Protein AF-A0A5K1BZA3-F1 (afdb_monomer_lite)

Foldseek 3Di:
DWDDDPQAIEDEDEPVCPVVCVVPDDPRYDYDYPPPGDDPVVVVVD

InterPro domains:
  IPR029149 Creatinase/Aminopeptidase P/Spt16, N-terminal [G3DSA:3.40.350.10] (1-46)
  IPR050422 Xaa-Pro aminopeptidase P [PTHR43763] (1-45)

Secondary structure (DSSP, 8-state):
-EEE-SS-EEEEE-GGGHHHHHHHS-TTEEEEETTTSPPTHHHHT-

Organism: NCBI:txid210225

pLDDT: mean 95.18, std 6.16, range [58.12, 98.31]

Structure (mmCIF, N/CA/C/O backbone):
data_AF-A0A5K1BZA3-F1
#
_entry.id   AF-A0A5K1BZA3-F1
#
loop_
_atom_site.group_PDB
_atom_site.id
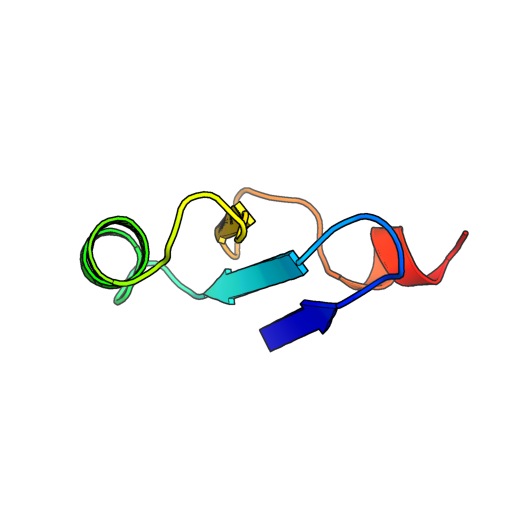_atom_site.type_symbol
_atom_site.label_atom_id
_atom_site.label_alt_id
_atom_site.label_comp_id
_atom_site.label_asym_id
_atom_site.label_entity_id
_atom_site.label_seq_id
_atom_site.pdbx_PDB_ins_code
_atom_site.Cartn_x
_atom_site.Cartn_y
_atom_site.Cartn_z
_atom_site.occupancy
_atom_site.B_iso_or_equiv
_atom_site.auth_seq_id
_atom_site.auth_comp_id
_atom_site.auth_asym_id
_atom_site.auth_atom_id
_atom_site.pdbx_PDB_model_num
ATOM 1 N N . LEU A 1 1 ? -3.759 1.401 -8.347 1.00 95.75 1 LEU A N 1
ATOM 2 C CA . LEU A 1 1 ? -3.548 -0.033 -8.662 1.00 95.75 1 LEU A CA 1
ATOM 3 C C . LEU A 1 1 ? -3.581 -0.821 -7.362 1.00 95.75 1 LEU A C 1
ATOM 5 O O . LEU A 1 1 ? -3.000 -0.339 -6.403 1.00 95.75 1 LEU A O 1
ATOM 9 N N . ALA A 1 2 ? -4.233 -1.982 -7.316 1.00 97.06 2 ALA A N 1
ATOM 10 C CA . ALA A 1 2 ? -4.248 -2.844 -6.134 1.00 97.06 2 ALA A CA 1
ATOM 11 C C . ALA A 1 2 ? -3.548 -4.177 -6.431 1.00 97.06 2 ALA A C 1
ATOM 13 O O . ALA A 1 2 ? -3.779 -4.753 -7.492 1.00 97.06 2 ALA A O 1
ATOM 14 N N . LEU A 1 3 ? -2.730 -4.660 -5.495 1.00 97.19 3 LEU A N 1
ATOM 15 C CA . LEU A 1 3 ? -2.155 -6.005 -5.504 1.00 97.19 3 LEU A CA 1
ATOM 16 C C . LEU A 1 3 ? -2.566 -6.705 -4.215 1.00 97.19 3 LEU A C 1
ATOM 18 O O . LEU A 1 3 ? -2.353 -6.176 -3.128 1.00 97.19 3 LEU A O 1
ATOM 22 N N . VAL A 1 4 ? -3.145 -7.892 -4.344 1.00 96.50 4 VAL A N 1
ATOM 23 C CA . VAL A 1 4 ? -3.485 -8.746 -3.207 1.00 96.50 4 VAL A CA 1
ATOM 24 C C . VAL A 1 4 ? -2.721 -10.042 -3.378 1.00 96.50 4 VAL A C 1
ATOM 26 O O . VAL A 1 4 ? -2.856 -10.716 -4.398 1.00 96.50 4 VAL A O 1
ATOM 29 N N . THR A 1 5 ? -1.906 -10.369 -2.387 1.00 95.25 5 THR A N 1
ATOM 30 C CA . THR A 1 5 ? -1.190 -11.639 -2.303 1.00 95.25 5 THR A CA 1
ATOM 31 C C . THR A 1 5 ? -1.778 -12.465 -1.162 1.00 95.25 5 THR A C 1
ATOM 33 O O . THR A 1 5 ? -2.689 -12.028 -0.456 1.00 95.25 5 THR A O 1
ATOM 36 N N . MET A 1 6 ? -1.251 -13.670 -0.951 1.00 95.56 6 MET A N 1
ATOM 37 C CA . MET A 1 6 ? -1.632 -14.483 0.210 1.00 95.56 6 MET A CA 1
ATOM 38 C C . MET A 1 6 ? -1.265 -13.815 1.545 1.00 95.56 6 MET A C 1
ATOM 40 O O . MET A 1 6 ? -1.861 -14.144 2.569 1.00 95.56 6 MET A O 1
ATOM 44 N N . ASN A 1 7 ? -0.308 -12.881 1.536 1.00 94.38 7 ASN A N 1
ATOM 45 C CA . ASN A 1 7 ? 0.304 -12.349 2.750 1.00 94.38 7 ASN A CA 1
ATOM 46 C C . ASN A 1 7 ? -0.027 -10.871 2.984 1.00 94.38 7 ASN A C 1
ATOM 48 O O . ASN A 1 7 ? -0.024 -10.426 4.130 1.00 94.38 7 ASN A O 1
ATOM 52 N N . GLU A 1 8 ? -0.306 -10.101 1.930 1.00 95.62 8 GLU A N 1
ATOM 53 C CA . GLU A 1 8 ? -0.506 -8.656 2.040 1.00 95.62 8 GLU A CA 1
ATOM 54 C C . GLU A 1 8 ? -1.447 -8.084 0.973 1.00 95.62 8 GLU A C 1
ATOM 56 O O . GLU A 1 8 ? -1.688 -8.687 -0.075 1.00 95.62 8 GLU A O 1
ATOM 61 N N . ALA A 1 9 ? -1.965 -6.885 1.248 1.00 97.75 9 ALA A N 1
ATOM 62 C CA . ALA A 1 9 ? -2.759 -6.098 0.316 1.00 97.75 9 ALA A CA 1
ATOM 63 C C . ALA A 1 9 ? -2.140 -4.702 0.167 1.00 97.75 9 ALA A C 1
ATOM 65 O O . ALA A 1 9 ? -1.970 -3.974 1.145 1.00 97.75 9 ALA A O 1
ATOM 66 N N . LEU A 1 10 ? -1.798 -4.329 -1.062 1.00 97.81 10 LEU A N 1
ATOM 67 C CA . LEU A 1 10 ? -1.081 -3.103 -1.406 1.00 97.81 10 LEU A CA 1
ATOM 68 C C . LEU A 1 10 ? -1.944 -2.252 -2.344 1.00 97.81 10 LEU A C 1
ATOM 70 O O . LEU A 1 10 ? -2.505 -2.774 -3.310 1.00 97.81 10 LEU A O 1
ATOM 74 N N . LEU A 1 11 ? -2.033 -0.942 -2.100 1.00 98.31 11 LEU A N 1
ATOM 75 C CA . LEU A 1 11 ? -2.726 0.005 -2.981 1.00 98.31 11 LEU A CA 1
ATOM 76 C C . LEU A 1 11 ? -1.794 1.142 -3.404 1.00 98.31 11 LEU A C 1
ATOM 78 O O . LEU A 1 11 ? -1.466 1.999 -2.593 1.00 98.31 11 LEU A O 1
ATOM 82 N N . TRP A 1 12 ? -1.452 1.211 -4.690 1.00 98.12 12 TRP A N 1
ATOM 83 C CA . TRP A 1 12 ? -0.765 2.355 -5.293 1.00 98.12 12 TRP A CA 1
ATOM 84 C C . TRP A 1 12 ? -1.748 3.430 -5.733 1.00 98.12 12 TRP A C 1
ATOM 86 O O . TRP A 1 12 ? -2.693 3.144 -6.479 1.00 98.12 12 TRP A O 1
ATOM 96 N N . THR A 1 13 ? -1.471 4.673 -5.354 1.00 97.88 13 THR A N 1
ATOM 97 C CA . THR A 1 13 ? -2.185 5.855 -5.846 1.00 97.88 13 THR A CA 1
ATOM 98 C C . THR A 1 13 ? -1.239 7.039 -6.033 1.00 97.88 13 THR A C 1
ATOM 100 O O . THR A 1 13 ? -0.112 7.016 -5.546 1.00 97.88 13 THR A O 1
ATOM 103 N N . ASP A 1 14 ? -1.679 8.068 -6.753 1.00 97.25 14 ASP A N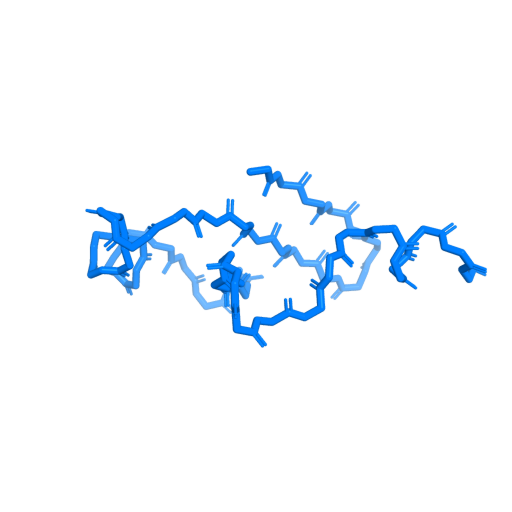 1
ATOM 104 C CA . ASP A 1 14 ? -0.959 9.336 -6.875 1.00 97.25 14 ASP A CA 1
ATOM 105 C C . ASP A 1 14 ? -1.309 10.322 -5.742 1.00 97.25 14 ASP A C 1
ATOM 107 O O . ASP A 1 14 ? -2.248 10.103 -4.965 1.00 97.25 14 ASP A O 1
ATOM 111 N N . GLY A 1 15 ? -0.564 11.431 -5.682 1.00 96.56 15 GLY A N 1
ATOM 112 C CA . GLY A 1 15 ? -0.618 12.414 -4.598 1.00 96.56 15 GLY A CA 1
ATOM 113 C C . GLY A 1 15 ? -1.988 13.016 -4.301 1.00 96.56 15 GLY A C 1
ATOM 114 O O . GLY A 1 15 ? -2.246 13.384 -3.154 1.00 96.56 15 GLY A O 1
ATOM 115 N N . ARG A 1 16 ? -2.904 13.044 -5.276 1.00 97.75 16 ARG A N 1
ATOM 116 C CA . ARG A 1 16 ? -4.269 13.566 -5.088 1.00 97.75 16 ARG A CA 1
ATOM 117 C C . ARG A 1 16 ? -5.066 12.779 -4.049 1.00 97.75 16 ARG A C 1
ATOM 119 O O . ARG A 1 16 ? -5.995 13.324 -3.462 1.00 97.75 16 ARG A O 1
ATOM 126 N N . TYR A 1 17 ? -4.699 11.521 -3.804 1.00 97.81 17 TYR A N 1
ATOM 127 C CA . TYR A 1 17 ? -5.472 10.609 -2.964 1.00 97.81 17 TYR A CA 1
ATOM 128 C C . TYR A 1 17 ? -4.746 10.155 -1.696 1.00 97.81 17 TYR A C 1
ATOM 130 O O . TYR A 1 17 ? -5.314 9.367 -0.950 1.00 97.81 17 TYR A O 1
ATOM 138 N N . PHE A 1 18 ? -3.532 10.629 -1.397 1.00 95.94 18 PHE A N 1
ATOM 139 C CA . PHE A 1 18 ? -2.773 10.143 -0.233 1.00 95.94 18 PHE A CA 1
ATOM 140 C C . PHE A 1 18 ? -3.520 10.315 1.093 1.00 95.94 18 PHE A C 1
ATOM 142 O O . PHE A 1 18 ? -3.641 9.362 1.862 1.00 95.94 18 PHE A O 1
ATOM 149 N N . LEU A 1 19 ? -4.055 11.514 1.344 1.00 97.25 19 LEU A N 1
ATOM 150 C CA . LEU A 1 19 ? -4.808 11.794 2.566 1.00 97.25 19 LEU A CA 1
ATOM 151 C C . LEU A 1 19 ? -6.081 10.947 2.632 1.00 97.25 19 LEU A C 1
ATOM 153 O O . LEU A 1 19 ? -6.331 10.288 3.638 1.00 97.25 19 LEU A O 1
ATOM 157 N N . GLN A 1 20 ? -6.844 10.912 1.541 1.00 98.25 20 GLN A N 1
ATOM 158 C CA . GLN A 1 20 ? -8.080 10.142 1.478 1.00 98.25 20 GLN A CA 1
ATOM 159 C C . GLN A 1 20 ? -7.822 8.643 1.692 1.00 98.25 20 GLN A C 1
ATOM 161 O O . GLN A 1 20 ? -8.490 8.014 2.507 1.00 98.25 20 GLN A O 1
ATOM 166 N N . ALA A 1 21 ? -6.826 8.077 1.010 1.00 97.50 21 ALA A N 1
ATOM 167 C CA . ALA A 1 21 ? -6.473 6.670 1.129 1.00 97.50 21 ALA A CA 1
ATOM 168 C C . ALA A 1 21 ? -6.008 6.323 2.550 1.00 97.50 21 ALA A C 1
ATOM 170 O O . ALA A 1 21 ? -6.428 5.301 3.079 1.00 97.50 21 ALA A O 1
ATOM 171 N N . SER A 1 22 ? -5.235 7.195 3.211 1.00 95.50 22 SER A N 1
ATOM 172 C CA . SER A 1 22 ? -4.829 6.977 4.609 1.00 95.50 22 SER A CA 1
ATOM 173 C C . SER A 1 22 ? -5.994 6.958 5.606 1.00 95.50 22 SER A C 1
ATOM 175 O 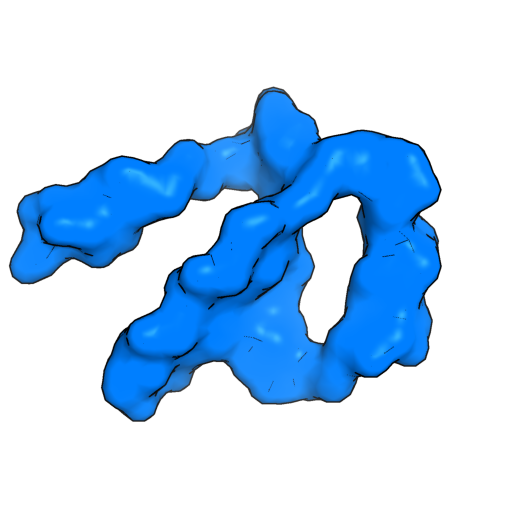O . SER A 1 22 ? -5.870 6.356 6.665 1.00 95.50 22 SER A O 1
ATOM 177 N N . GLN A 1 23 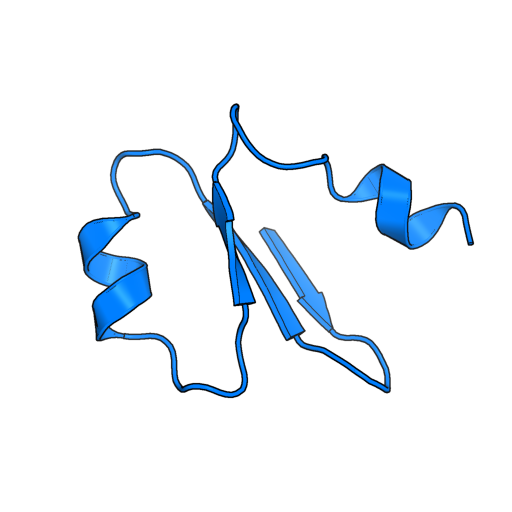? -7.120 7.598 5.277 1.00 97.44 23 GLN A N 1
ATOM 178 C CA . GLN A 1 23 ? -8.310 7.646 6.134 1.00 97.44 23 GLN A CA 1
ATOM 179 C C . GLN A 1 23 ? -9.320 6.538 5.819 1.00 97.44 23 GLN A C 1
ATOM 181 O O . GLN A 1 23 ? -10.081 6.134 6.693 1.00 97.44 23 GLN A O 1
ATOM 186 N N . GLN A 1 24 ? -9.371 6.084 4.565 1.00 98.00 24 GLN A N 1
ATOM 187 C CA . GLN A 1 24 ? -10.373 5.124 4.092 1.00 98.00 24 GLN A CA 1
ATOM 188 C C . GLN A 1 24 ? -9.874 3.677 4.097 1.00 98.00 24 GLN A C 1
ATOM 190 O O . GLN A 1 24 ? -10.687 2.753 4.138 1.00 98.00 24 GLN A O 1
ATOM 195 N N . LEU A 1 25 ? -8.559 3.459 4.041 1.00 97.31 25 LEU A N 1
ATOM 196 C CA . LEU A 1 25 ? -7.988 2.120 4.100 1.00 97.31 25 LEU A CA 1
ATOM 197 C C . LEU A 1 25 ? -7.942 1.606 5.538 1.00 97.31 25 LEU A C 1
ATOM 199 O O . LEU A 1 25 ? -7.462 2.277 6.447 1.00 97.31 25 LEU A O 1
ATOM 203 N N . SER A 1 26 ? -8.400 0.370 5.732 1.00 96.69 26 SER A N 1
ATOM 204 C CA . SER A 1 26 ? -8.157 -0.364 6.975 1.00 96.69 26 SER A CA 1
ATOM 205 C C . SER A 1 26 ? -6.677 -0.728 7.112 1.00 96.69 26 SER A C 1
ATOM 207 O O . SER A 1 26 ? -6.002 -0.898 6.099 1.00 96.69 26 SER A O 1
ATOM 209 N N . GLU A 1 27 ? -6.231 -1.049 8.325 1.00 94.81 27 GLU A N 1
ATOM 210 C CA . GLU A 1 27 ? -4.854 -1.483 8.633 1.00 94.81 27 GLU A CA 1
ATOM 211 C C . GLU A 1 27 ? -4.356 -2.699 7.828 1.00 94.81 27 GLU A C 1
ATOM 213 O O . GLU A 1 27 ? -3.155 -2.915 7.707 1.00 94.81 27 GLU A O 1
ATOM 218 N N . ARG A 1 28 ? -5.264 -3.494 7.244 1.00 96.56 28 ARG A N 1
ATOM 219 C CA . ARG A 1 28 ? -4.915 -4.623 6.361 1.00 96.56 28 ARG A CA 1
ATOM 220 C C . ARG A 1 28 ? -4.293 -4.195 5.031 1.00 96.56 28 ARG A C 1
ATOM 222 O O . ARG A 1 28 ? -3.717 -5.033 4.345 1.00 96.56 28 ARG A O 1
ATOM 229 N N . TRP A 1 29 ? -4.465 -2.933 4.646 1.00 98.06 29 TRP A N 1
ATOM 230 C CA . TRP A 1 29 ? -3.954 -2.389 3.398 1.00 98.06 29 TRP A CA 1
ATOM 231 C C . TRP A 1 29 ? -2.733 -1.521 3.651 1.00 98.06 29 TRP A C 1
ATOM 233 O O . TRP A 1 29 ? -2.748 -0.622 4.491 1.00 98.06 29 TRP A O 1
ATOM 243 N N . LYS A 1 30 ? -1.703 -1.729 2.839 1.00 97.81 30 LYS A N 1
ATOM 244 C CA . LYS A 1 30 ? -0.547 -0.849 2.762 1.00 97.81 30 LYS A CA 1
ATOM 245 C C . LYS A 1 30 ? -0.725 0.126 1.601 1.00 97.81 30 LYS A C 1
ATOM 247 O O . LYS A 1 30 ? -0.820 -0.274 0.441 1.00 97.81 30 LYS A O 1
ATOM 252 N N . LEU A 1 31 ? -0.780 1.416 1.922 1.00 97.94 31 LEU A N 1
ATOM 253 C CA . LEU A 1 31 ? -0.786 2.486 0.928 1.00 97.94 31 LEU A CA 1
ATOM 254 C C . LEU A 1 31 ? 0.619 2.657 0.340 1.00 97.94 31 LEU A C 1
ATOM 256 O O . LEU A 1 31 ? 1.575 2.841 1.086 1.00 97.94 31 LEU A O 1
ATOM 260 N N . MET A 1 32 ? 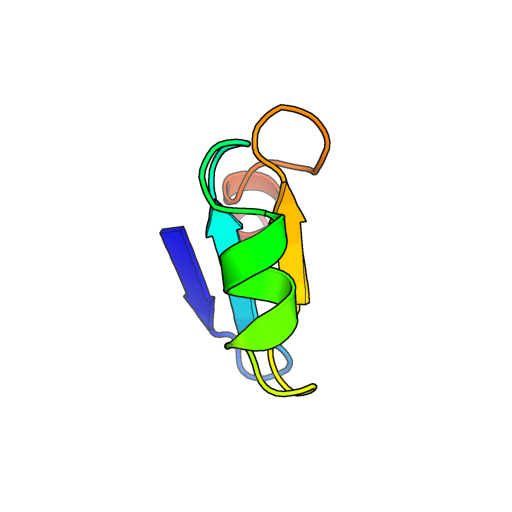0.707 2.640 -0.986 1.00 98.00 32 MET A N 1
ATOM 261 C CA . MET A 1 32 ? 1.924 2.820 -1.772 1.00 98.00 32 MET A CA 1
ATOM 262 C C . MET A 1 32 ? 1.816 4.127 -2.580 1.00 98.00 32 MET A C 1
ATOM 264 O O . MET A 1 32 ? 0.811 4.382 -3.255 1.00 98.00 32 MET A O 1
ATOM 268 N N . ARG A 1 33 ? 2.827 4.989 -2.511 1.00 97.38 33 ARG A N 1
ATOM 269 C CA . ARG A 1 33 ? 2.843 6.329 -3.112 1.00 97.38 33 ARG A CA 1
ATOM 270 C C . ARG A 1 33 ? 3.540 6.306 -4.467 1.00 97.38 33 ARG A C 1
ATOM 272 O O . ARG A 1 33 ? 4.744 6.083 -4.557 1.00 97.38 33 ARG A O 1
ATOM 279 N N . ILE A 1 34 ? 2.791 6.555 -5.541 1.00 97.06 34 ILE A N 1
ATOM 280 C CA . ILE A 1 34 ? 3.361 6.623 -6.894 1.00 97.06 34 ILE A CA 1
ATOM 281 C C . ILE A 1 34 ? 4.376 7.773 -6.962 1.00 97.06 34 ILE A C 1
ATOM 283 O O . ILE A 1 34 ? 4.039 8.913 -6.651 1.00 97.06 34 ILE A O 1
ATOM 287 N N . GLY A 1 35 ? 5.597 7.460 -7.404 1.00 93.94 35 GLY A N 1
ATOM 288 C CA . GLY A 1 35 ? 6.717 8.404 -7.499 1.00 93.94 35 GLY A CA 1
ATOM 289 C C . GLY A 1 35 ? 7.659 8.398 -6.291 1.00 93.94 35 GLY A C 1
ATOM 290 O O . GLY A 1 35 ? 8.733 8.983 -6.381 1.00 93.94 35 GLY A O 1
ATOM 291 N N . GLU A 1 36 ? 7.292 7.712 -5.204 1.00 95.56 36 GLU A N 1
ATOM 292 C CA . GLU A 1 36 ? 8.119 7.569 -3.995 1.00 95.56 36 GLU A CA 1
ATOM 293 C C . GLU A 1 36 ? 8.417 6.093 -3.687 1.00 95.56 36 GLU A C 1
ATOM 295 O O . GLU A 1 36 ? 9.567 5.733 -3.446 1.00 95.56 36 GLU A O 1
ATOM 300 N N . ASP A 1 37 ? 7.398 5.230 -3.741 1.00 96.88 37 ASP A N 1
ATOM 301 C CA . ASP A 1 37 ? 7.515 3.804 -3.434 1.00 96.88 37 ASP A CA 1
ATOM 302 C C . ASP A 1 37 ? 7.837 2.945 -4.674 1.00 96.88 37 ASP A C 1
ATOM 304 O O . ASP A 1 37 ? 7.532 3.345 -5.806 1.00 96.88 37 ASP A O 1
ATOM 308 N N . PRO A 1 38 ? 8.395 1.726 -4.489 1.00 96.44 38 PRO A N 1
ATOM 309 C CA . PRO A 1 38 ? 8.629 0.786 -5.581 1.00 96.44 38 PRO A CA 1
ATOM 310 C C . PRO A 1 38 ? 7.367 0.506 -6.404 1.00 96.44 38 PRO A C 1
ATOM 312 O O . PRO A 1 38 ? 6.263 0.372 -5.866 1.00 96.44 38 PRO A O 1
ATOM 315 N N . VAL A 1 39 ? 7.549 0.377 -7.719 1.00 95.56 39 VAL A N 1
ATOM 316 C CA . VAL A 1 39 ? 6.475 0.027 -8.657 1.00 95.56 39 VAL A CA 1
ATOM 317 C C . VAL A 1 39 ? 6.019 -1.425 -8.472 1.00 95.56 39 VAL A C 1
ATOM 319 O O . VAL A 1 39 ? 6.737 -2.252 -7.904 1.00 95.56 39 VAL A O 1
ATOM 322 N N . VAL A 1 40 ? 4.807 -1.741 -8.933 1.00 94.81 40 VAL A N 1
ATOM 323 C CA . VAL A 1 40 ? 4.163 -3.047 -8.702 1.00 94.81 40 VAL A CA 1
ATOM 324 C C . VAL A 1 40 ? 4.964 -4.219 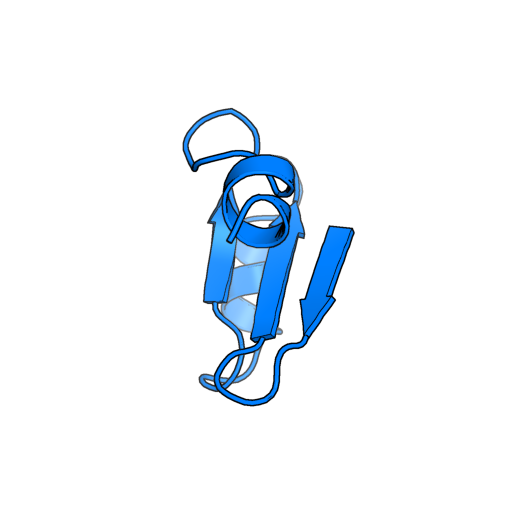-9.272 1.00 94.81 40 VAL A C 1
ATOM 326 O O . VAL A 1 40 ? 4.944 -5.309 -8.713 1.00 94.81 40 VAL A O 1
ATOM 329 N N . GLU A 1 41 ? 5.711 -4.001 -10.352 1.00 93.88 41 GLU A N 1
ATOM 330 C CA . GLU A 1 41 ? 6.479 -5.026 -11.055 1.00 93.88 41 GLU A CA 1
ATOM 331 C C . GLU A 1 41 ? 7.566 -5.640 -10.167 1.00 93.88 41 GLU A C 1
ATOM 333 O O . GLU A 1 41 ? 7.874 -6.819 -10.311 1.00 93.88 41 GLU A O 1
ATOM 338 N N . VAL A 1 42 ? 8.088 -4.882 -9.194 1.00 93.19 42 VAL A N 1
ATOM 339 C CA . VAL A 1 42 ? 9.050 -5.390 -8.200 1.00 93.19 42 VAL A CA 1
ATOM 340 C C . VAL A 1 42 ? 8.443 -6.523 -7.367 1.00 93.19 42 VAL A C 1
ATOM 342 O O . VAL A 1 42 ? 9.149 -7.451 -6.985 1.00 93.19 42 VAL A O 1
ATOM 345 N N . TRP A 1 43 ? 7.133 -6.478 -7.114 1.00 89.62 43 TRP A N 1
ATOM 346 C CA . TRP A 1 43 ? 6.417 -7.513 -6.367 1.00 89.62 43 TRP A CA 1
ATOM 347 C C . TRP A 1 43 ? 6.033 -8.719 -7.220 1.00 89.62 43 TRP A C 1
ATOM 349 O O . TRP A 1 43 ? 5.909 -9.816 -6.690 1.00 89.62 43 TRP A O 1
ATOM 359 N N . LEU A 1 44 ? 5.845 -8.518 -8.525 1.00 88.56 44 LEU A N 1
ATOM 360 C CA . LEU A 1 44 ? 5.469 -9.578 -9.465 1.00 88.56 44 LEU A CA 1
ATOM 361 C C . LEU A 1 44 ? 6.671 -10.379 -9.987 1.00 88.56 44 LEU A C 1
ATOM 363 O O . LEU A 1 44 ? 6.480 -11.427 -10.592 1.00 88.56 44 LEU A O 1
ATOM 367 N N . ALA A 1 45 ? 7.890 -9.871 -9.803 1.00 83.56 45 ALA A N 1
ATOM 368 C CA . ALA A 1 45 ? 9.120 -10.507 -10.272 1.00 83.56 45 ALA A CA 1
ATOM 369 C C . ALA A 1 45 ? 9.685 -11.586 -9.319 1.00 83.56 45 ALA A C 1
ATOM 371 O O . ALA A 1 45 ? 10.710 -12.184 -9.649 1.00 83.56 45 ALA A O 1
ATOM 372 N N . ASN A 1 46 ? 9.043 -11.821 -8.168 1.00 58.12 46 ASN A N 1
ATOM 373 C CA . ASN A 1 46 ? 9.358 -12.897 -7.214 1.00 58.12 46 ASN A CA 1
ATOM 374 C C . ASN A 1 46 ? 8.368 -14.058 -7.338 1.00 58.12 46 ASN A C 1
ATOM 376 O O . ASN A 1 46 ? 8.771 -15.190 -6.992 1.00 58.12 46 ASN A O 1
#

Radius of gyration: 10.56 Å; chains: 1; bounding box: 20×28×20 Å

Sequence (46 aa):
LALVTMNEALLWTDGRYFLQASQQLSERWKLMRIGEDPVVEVWLAN